Protein AF-G7ZZE0-F1 (afdb_monomer_lite)

Structure (mmCIF, N/CA/C/O backbone):
data_AF-G7ZZE0-F1
#
_entry.id   AF-G7ZZE0-F1
#
loop_
_atom_site.group_PDB
_atom_site.id
_atom_site.type_symbol
_atom_site.label_atom_id
_atom_site.label_alt_id
_atom_site.label_comp_id
_atom_site.label_asym_id
_atom_site.label_entity_id
_atom_site.label_seq_id
_atom_site.pdbx_PDB_ins_code
_atom_site.Cartn_x
_atom_site.Cartn_y
_atom_site.Cartn_z
_atom_site.occupancy
_atom_site.B_iso_or_equiv
_atom_site.auth_seq_id
_atom_site.auth_comp_id
_atom_site.auth_asym_id
_atom_site.auth_atom_id
_atom_site.pdbx_PDB_model_num
ATOM 1 N N . MET A 1 1 ? 8.960 -1.996 0.945 1.00 78.06 1 MET A N 1
ATOM 2 C CA . MET A 1 1 ? 7.638 -2.598 1.252 1.00 78.06 1 MET A CA 1
ATOM 3 C C . MET A 1 1 ? 6.947 -1.857 2.392 1.00 78.06 1 MET A C 1
ATOM 5 O O . MET A 1 1 ? 5.825 -1.422 2.190 1.00 78.06 1 MET A O 1
ATOM 9 N N . GLU A 1 2 ? 7.597 -1.6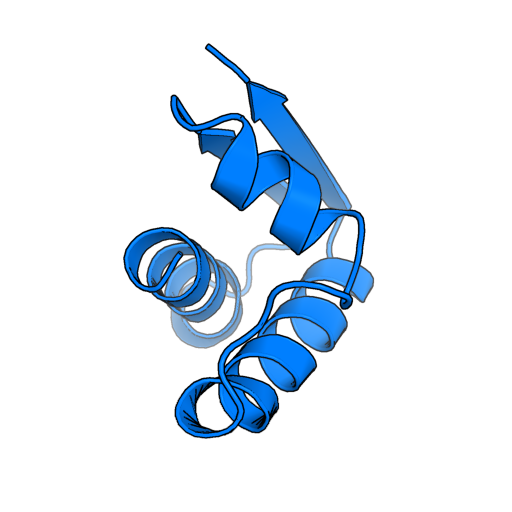66 3.549 1.00 82.69 2 GLU A N 1
ATOM 10 C CA . GLU A 1 2 ? 7.020 -0.882 4.661 1.00 82.69 2 GLU A CA 1
ATOM 11 C C . GLU A 1 2 ? 6.719 0.576 4.272 1.00 82.69 2 GLU A C 1
ATOM 13 O O . GLU A 1 2 ? 5.607 1.033 4.516 1.00 82.69 2 GLU A O 1
ATOM 18 N N . GLU A 1 3 ? 7.627 1.249 3.557 1.00 85.06 3 GLU A N 1
ATOM 19 C CA . GLU A 1 3 ? 7.389 2.615 3.053 1.00 85.06 3 GLU A CA 1
ATOM 20 C C . GLU A 1 3 ? 6.179 2.708 2.110 1.00 85.06 3 GLU A C 1
ATOM 22 O O . GLU A 1 3 ? 5.341 3.594 2.255 1.00 85.06 3 GLU A O 1
ATOM 27 N N . ALA A 1 4 ? 6.022 1.743 1.198 1.00 87.69 4 ALA A N 1
ATOM 28 C CA . ALA A 1 4 ? 4.868 1.682 0.300 1.00 87.69 4 ALA A CA 1
ATOM 29 C C . ALA A 1 4 ? 3.552 1.511 1.079 1.00 87.69 4 ALA A C 1
ATOM 31 O O . ALA A 1 4 ? 2.591 2.230 0.820 1.00 87.69 4 ALA A O 1
ATOM 32 N N . MET A 1 5 ? 3.517 0.612 2.073 1.00 89.06 5 MET A N 1
ATOM 33 C CA . MET A 1 5 ? 2.343 0.438 2.942 1.00 89.06 5 MET A CA 1
ATOM 34 C C . MET A 1 5 ? 2.007 1.720 3.707 1.00 89.06 5 MET A C 1
ATOM 36 O O . MET A 1 5 ? 0.841 2.090 3.798 1.00 89.06 5 MET A O 1
ATOM 40 N N . ARG A 1 6 ? 3.022 2.426 4.214 1.00 90.56 6 ARG A N 1
ATOM 41 C CA . ARG A 1 6 ? 2.832 3.681 4.944 1.00 90.56 6 ARG A CA 1
ATOM 42 C C . ARG A 1 6 ? 2.300 4.798 4.044 1.00 90.56 6 ARG A C 1
ATOM 44 O O . ARG A 1 6 ? 1.445 5.566 4.475 1.00 90.56 6 ARG A O 1
ATOM 51 N N . ALA A 1 7 ? 2.762 4.869 2.797 1.00 90.56 7 ALA A N 1
ATOM 52 C CA . ALA A 1 7 ? 2.239 5.812 1.813 1.00 90.56 7 ALA A CA 1
ATOM 53 C C . ALA A 1 7 ? 0.749 5.560 1.520 1.00 90.56 7 ALA A C 1
ATOM 55 O O . ALA A 1 7 ? -0.045 6.499 1.529 1.00 90.56 7 ALA A O 1
ATOM 56 N N . ILE A 1 8 ? 0.359 4.294 1.334 1.00 90.06 8 ILE A N 1
ATOM 57 C CA . ILE A 1 8 ? -1.042 3.894 1.125 1.00 90.06 8 ILE A CA 1
ATOM 58 C C . ILE A 1 8 ? -1.895 4.236 2.354 1.00 90.06 8 ILE A C 1
ATOM 60 O O . ILE A 1 8 ? -2.988 4.778 2.214 1.00 90.06 8 ILE A O 1
ATOM 64 N N . GLU A 1 9 ? -1.387 3.960 3.557 1.00 91.50 9 GLU A N 1
ATOM 65 C CA . GLU A 1 9 ? -2.067 4.256 4.821 1.00 91.50 9 GLU A CA 1
ATOM 66 C C . GLU A 1 9 ? -2.374 5.753 4.966 1.00 91.50 9 GLU A C 1
ATOM 68 O O . GLU A 1 9 ? -3.510 6.122 5.253 1.00 91.50 9 GLU A O 1
ATOM 73 N N . ILE A 1 10 ? -1.395 6.623 4.699 1.00 91.56 10 ILE A N 1
ATOM 74 C CA . ILE A 1 10 ? -1.582 8.080 4.761 1.00 91.56 10 ILE A CA 1
ATOM 75 C C . ILE A 1 10 ? -2.565 8.548 3.680 1.00 91.56 10 ILE A C 1
ATOM 77 O O . ILE A 1 10 ? -3.465 9.339 3.966 1.00 91.56 10 ILE A O 1
ATOM 81 N N . ALA A 1 11 ? -2.422 8.055 2.448 1.00 91.00 11 ALA A N 1
ATOM 82 C CA . ALA A 1 11 ? -3.303 8.431 1.347 1.00 91.00 11 ALA A CA 1
ATOM 83 C C . ALA A 1 11 ? -4.770 8.073 1.632 1.00 91.00 11 ALA A C 1
ATOM 85 O O . ALA A 1 11 ? -5.664 8.877 1.365 1.00 91.00 11 ALA A O 1
ATOM 86 N N . PHE A 1 12 ? -5.016 6.890 2.199 1.00 91.19 12 PHE A N 1
ATOM 87 C CA . PHE A 1 12 ? -6.363 6.409 2.485 1.00 91.19 12 PHE A CA 1
ATOM 88 C C . PHE A 1 12 ? -6.936 7.011 3.771 1.00 91.19 12 PHE A C 1
ATOM 90 O O . PHE A 1 12 ? -7.980 7.656 3.731 1.00 91.19 12 PHE A O 1
ATOM 97 N N . LEU A 1 13 ? -6.263 6.834 4.912 1.00 89.88 13 LEU A N 1
ATOM 98 C CA . LEU A 1 13 ? -6.822 7.202 6.218 1.00 89.88 13 LEU A CA 1
ATOM 99 C C . LEU A 1 13 ? -6.776 8.704 6.479 1.00 89.88 13 LEU A C 1
ATOM 101 O O . LEU A 1 13 ? -7.732 9.258 7.017 1.00 89.88 13 LEU A O 1
ATOM 105 N N . ASN A 1 14 ? -5.673 9.363 6.122 1.00 88.00 14 ASN A N 1
ATOM 106 C CA . ASN A 1 14 ? -5.473 10.759 6.505 1.00 88.00 14 ASN A CA 1
ATOM 107 C C . ASN A 1 14 ? -6.033 11.714 5.456 1.00 88.00 14 ASN A C 1
ATOM 109 O O . ASN A 1 14 ? -6.551 12.772 5.807 1.00 88.00 14 ASN A O 1
ATOM 113 N N . ASN A 1 15 ? -5.932 11.341 4.180 1.00 86.38 15 ASN A N 1
ATOM 114 C CA . ASN A 1 15 ? -6.276 12.237 3.084 1.00 86.38 15 ASN A CA 1
ATOM 115 C C . ASN A 1 15 ? -7.542 11.824 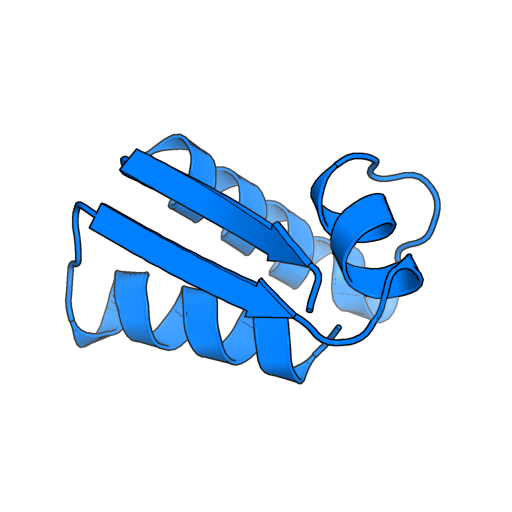2.315 1.00 86.38 15 ASN A C 1
ATOM 117 O O . ASN A 1 15 ? -7.999 12.594 1.469 1.00 86.38 15 ASN A O 1
ATOM 121 N N . ASN A 1 16 ? -8.109 10.642 2.597 1.00 88.94 16 ASN A N 1
ATOM 122 C CA . ASN A 1 16 ? -9.304 10.095 1.942 1.00 88.94 16 ASN A CA 1
ATOM 123 C C . ASN A 1 16 ? -9.233 10.161 0.404 1.00 88.94 16 ASN A C 1
ATOM 125 O O . ASN A 1 16 ? -10.188 10.551 -0.274 1.00 88.94 16 ASN A O 1
ATOM 129 N N . TRP A 1 17 ? -8.061 9.853 -0.158 1.00 91.12 17 TRP A N 1
ATOM 130 C CA . TRP A 1 17 ? -7.852 9.924 -1.599 1.00 91.12 17 TRP A CA 1
ATOM 131 C C . TRP A 1 17 ? -8.626 8.825 -2.319 1.00 91.12 17 TRP A C 1
ATOM 133 O O . TRP A 1 17 ? -8.595 7.664 -1.935 1.00 91.12 17 TRP A O 1
ATOM 143 N N . SER A 1 18 ? -9.291 9.189 -3.412 1.00 90.25 18 SER A N 1
ATOM 144 C CA . SER A 1 18 ? -9.947 8.230 -4.306 1.00 90.25 18 SER A CA 1
ATOM 145 C C . SER A 1 18 ? -9.039 7.770 -5.443 1.00 90.25 18 SER A C 1
ATOM 147 O O . SER A 1 18 ? -9.315 6.745 -6.053 1.00 90.25 18 SER A O 1
ATOM 149 N N . HIS A 1 19 ? -7.963 8.510 -5.725 1.00 92.12 19 HIS A N 1
ATOM 150 C CA . HIS A 1 19 ? -6.997 8.221 -6.781 1.00 92.12 19 HIS A CA 1
ATOM 151 C C . HIS A 1 19 ? -5.592 8.226 -6.190 1.00 92.12 19 HIS A C 1
ATOM 153 O O . HIS A 1 19 ? -5.206 9.186 -5.522 1.00 92.12 19 HIS A O 1
ATOM 159 N N . LEU A 1 20 ? -4.829 7.166 -6.440 1.00 91.12 20 LEU A N 1
ATOM 160 C CA . LEU A 1 20 ? -3.473 7.024 -5.925 1.00 91.12 20 LEU A CA 1
ATOM 161 C C . LEU A 1 20 ? -2.568 6.461 -7.017 1.00 91.12 20 LEU A C 1
ATOM 163 O O . LEU A 1 20 ? -2.770 5.338 -7.473 1.00 91.12 20 LEU A O 1
ATOM 167 N N . TRP A 1 21 ? -1.553 7.230 -7.405 1.00 91.81 21 TRP A N 1
ATOM 168 C CA . TRP A 1 21 ? -0.451 6.738 -8.224 1.00 91.81 21 TRP A CA 1
ATOM 169 C C . TRP A 1 21 ? 0.756 6.504 -7.324 1.00 91.81 21 TRP A C 1
ATOM 171 O O . TRP A 1 21 ? 1.263 7.432 -6.695 1.00 91.81 21 TRP A O 1
ATOM 181 N N . LEU A 1 22 ? 1.181 5.247 -7.241 1.00 88.62 22 LEU A N 1
ATOM 182 C CA . LEU A 1 22 ? 2.390 4.855 -6.542 1.00 88.62 22 LEU A CA 1
ATOM 183 C C . LEU A 1 22 ? 3.450 4.455 -7.569 1.00 88.62 22 LEU A C 1
ATOM 185 O O . LEU A 1 22 ? 3.260 3.514 -8.340 1.00 88.62 22 LEU A O 1
ATOM 189 N N . GLU A 1 23 ? 4.566 5.166 -7.558 1.00 89.62 23 GLU A N 1
ATOM 190 C CA . GLU A 1 23 ? 5.740 4.851 -8.359 1.00 89.62 23 GLU A CA 1
ATOM 191 C C . GLU A 1 23 ? 6.827 4.302 -7.436 1.00 89.62 23 GLU A C 1
ATOM 193 O O . GLU A 1 23 ? 7.154 4.908 -6.414 1.00 89.62 23 GLU A O 1
ATOM 198 N N . LEU A 1 24 ? 7.330 3.108 -7.748 1.00 87.12 24 LEU A N 1
ATOM 199 C CA . LEU A 1 24 ? 8.329 2.417 -6.937 1.00 87.12 24 LEU A CA 1
ATOM 200 C C . LEU A 1 24 ? 9.531 2.028 -7.799 1.00 87.12 24 LEU A C 1
ATOM 202 O O . LEU A 1 24 ? 9.379 1.431 -8.858 1.00 87.12 24 LEU A O 1
ATOM 206 N N . ASP A 1 25 ? 10.728 2.286 -7.293 1.00 84.12 25 ASP A N 1
ATOM 207 C CA . ASP A 1 25 ? 12.021 1.905 -7.883 1.00 84.12 25 ASP A CA 1
ATOM 208 C C . ASP A 1 25 ? 12.364 0.412 -7.707 1.00 84.12 25 ASP A C 1
ATOM 210 O O . ASP A 1 25 ? 13.349 -0.092 -8.244 1.00 84.12 25 ASP A O 1
ATOM 214 N N . SER A 1 26 ? 11.571 -0.305 -6.907 1.00 84.00 26 SER A N 1
ATOM 215 C CA . SER A 1 26 ? 11.822 -1.695 -6.548 1.00 84.00 26 SER A CA 1
ATOM 216 C C . SER A 1 26 ? 10.814 -2.644 -7.188 1.00 84.00 26 SER A C 1
ATOM 218 O O . SER A 1 26 ? 9.688 -2.812 -6.702 1.00 84.00 26 SER A O 1
ATOM 220 N N . VAL A 1 27 ? 11.275 -3.376 -8.208 1.00 80.88 27 VAL A N 1
ATOM 221 C CA . VAL A 1 27 ? 10.553 -4.487 -8.858 1.00 80.88 27 VAL A CA 1
ATOM 222 C C . VAL A 1 27 ? 9.963 -5.452 -7.826 1.00 80.88 27 VAL A C 1
ATOM 224 O O . VAL A 1 27 ? 8.827 -5.898 -7.963 1.00 80.88 27 VAL A O 1
ATOM 227 N N . MET A 1 28 ? 10.694 -5.745 -6.745 1.00 78.25 28 MET A N 1
ATOM 228 C CA . MET A 1 28 ? 10.249 -6.680 -5.709 1.00 78.25 28 MET A CA 1
ATOM 229 C C . MET A 1 28 ? 9.014 -6.176 -4.951 1.00 78.25 28 MET A C 1
ATOM 231 O O . MET A 1 28 ? 8.125 -6.964 -4.634 1.00 78.25 28 MET A O 1
ATOM 235 N N . VAL A 1 29 ? 8.924 -4.872 -4.679 1.00 78.81 29 VAL A N 1
ATOM 236 C CA . VAL A 1 29 ? 7.760 -4.289 -3.994 1.00 78.81 29 VAL A CA 1
ATOM 237 C C . VAL A 1 29 ? 6.570 -4.198 -4.945 1.00 78.81 29 VAL A C 1
ATOM 239 O O . VAL A 1 29 ? 5.452 -4.505 -4.536 1.00 78.81 29 VAL A O 1
ATOM 242 N N . VAL A 1 30 ? 6.808 -3.874 -6.219 1.00 82.12 30 VAL A N 1
ATOM 243 C CA . VAL A 1 30 ? 5.775 -3.910 -7.266 1.00 82.12 30 VAL A CA 1
ATOM 244 C C . VAL A 1 30 ? 5.201 -5.321 -7.419 1.00 82.12 30 VAL A C 1
ATOM 246 O O . VAL A 1 30 ? 3.984 -5.499 -7.448 1.00 82.12 30 VAL A O 1
ATOM 249 N N . HIS A 1 31 ? 6.059 -6.342 -7.463 1.00 80.06 31 HIS A N 1
ATOM 250 C CA . HIS A 1 31 ? 5.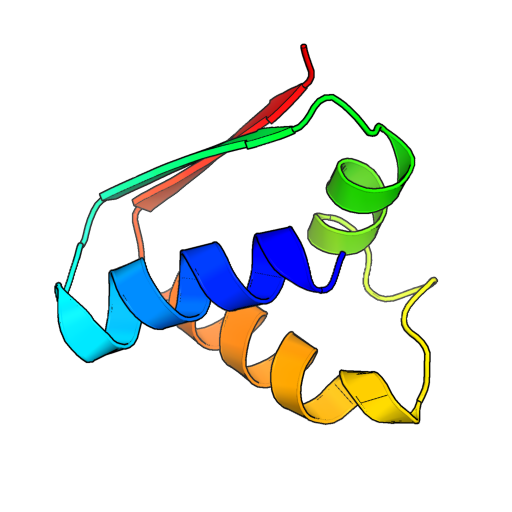627 -7.736 -7.536 1.00 80.06 31 HIS A CA 1
ATOM 251 C C . HIS A 1 31 ? 4.908 -8.196 -6.27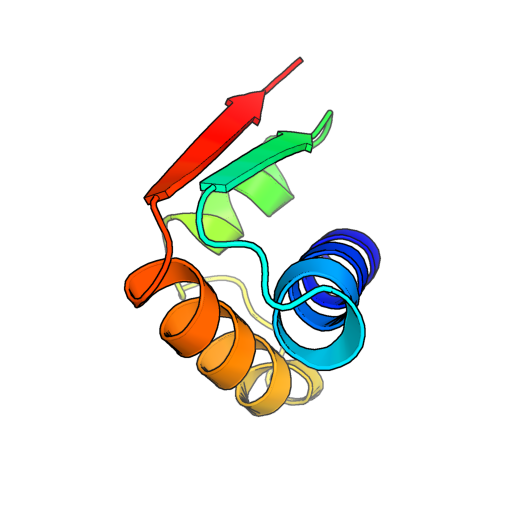4 1.00 80.06 31 HIS A C 1
ATOM 253 O O . HIS A 1 31 ? 3.908 -8.897 -6.392 1.00 80.06 31 HIS A O 1
ATOM 259 N N . ALA A 1 32 ? 5.361 -7.787 -5.089 1.00 79.12 32 ALA A N 1
ATOM 260 C CA . ALA A 1 32 ? 4.649 -8.083 -3.853 1.00 79.12 32 ALA A CA 1
ATOM 261 C C . ALA A 1 32 ? 3.247 -7.456 -3.854 1.00 79.12 32 ALA A C 1
ATOM 263 O O . ALA A 1 32 ? 2.292 -8.146 -3.521 1.00 79.12 32 ALA A O 1
ATOM 264 N N . LEU A 1 33 ? 3.104 -6.202 -4.314 1.00 75.44 33 LEU A N 1
ATOM 265 C CA . LEU A 1 33 ? 1.810 -5.510 -4.464 1.00 75.44 33 LEU A CA 1
ATOM 266 C C . LEU A 1 33 ? 0.870 -6.227 -5.438 1.00 75.44 33 LEU A C 1
ATOM 268 O O . LEU A 1 33 ? -0.341 -6.217 -5.238 1.00 75.44 33 LEU A O 1
ATOM 272 N N . LYS A 1 34 ? 1.423 -6.884 -6.461 1.00 75.69 34 LYS A N 1
ATOM 273 C CA . LYS A 1 34 ? 0.658 -7.678 -7.432 1.00 75.69 34 LYS A CA 1
ATOM 274 C C . LYS A 1 34 ? 0.404 -9.125 -6.987 1.00 75.69 34 LYS A C 1
ATOM 276 O O . LYS A 1 34 ? -0.555 -9.730 -7.454 1.00 75.69 34 LYS A O 1
ATOM 281 N N . SER A 1 35 ? 1.243 -9.697 -6.123 1.00 72.19 35 SER A N 1
ATOM 282 C CA . SER A 1 35 ? 1.192 -11.106 -5.715 1.00 72.19 35 SER A CA 1
ATOM 283 C C . SER A 1 35 ? 1.534 -11.279 -4.234 1.00 72.19 35 SER A C 1
ATOM 285 O O . SER A 1 35 ? 2.664 -11.050 -3.804 1.00 72.19 35 SER A O 1
ATOM 287 N N . ASN A 1 36 ? 0.577 -11.804 -3.461 1.00 66.56 36 ASN A N 1
ATOM 288 C CA . ASN A 1 36 ? 0.667 -12.008 -2.005 1.00 66.56 36 ASN A CA 1
ATOM 289 C C . ASN A 1 36 ? 1.689 -13.075 -1.541 1.00 66.56 36 ASN A C 1
ATOM 291 O O . ASN A 1 36 ? 1.662 -13.509 -0.389 1.00 66.56 36 ASN A O 1
ATOM 295 N N . THR A 1 37 ? 2.579 -13.541 -2.412 1.00 66.12 37 THR A N 1
ATOM 296 C CA . THR A 1 37 ? 3.445 -14.703 -2.170 1.00 66.12 37 THR A CA 1
ATOM 297 C C . THR A 1 37 ? 4.735 -14.389 -1.403 1.00 66.12 37 THR A C 1
ATOM 299 O O . THR A 1 37 ? 5.386 -15.319 -0.939 1.00 66.12 37 THR A O 1
ATOM 302 N N . LEU A 1 38 ? 5.104 -13.112 -1.223 1.00 69.94 38 LEU A N 1
ATOM 303 C CA . LEU A 1 38 ? 6.404 -12.698 -0.653 1.00 69.94 38 LEU A CA 1
ATOM 304 C C . LEU A 1 38 ? 6.303 -11.828 0.616 1.00 69.94 38 LEU A C 1
ATOM 306 O O . LEU A 1 38 ? 7.232 -11.091 0.947 1.00 69.94 38 LEU A O 1
ATOM 310 N N . ILE A 1 39 ? 5.184 -11.879 1.341 1.00 76.88 39 ILE A N 1
ATOM 311 C CA . ILE A 1 39 ? 4.969 -11.018 2.516 1.00 76.88 39 ILE A CA 1
ATOM 312 C C . ILE A 1 39 ? 5.378 -11.747 3.796 1.00 76.88 39 ILE A C 1
ATOM 314 O O . ILE A 1 39 ? 4.882 -12.832 4.100 1.00 76.88 39 ILE A O 1
ATOM 318 N N . LEU A 1 40 ? 6.245 -11.116 4.590 1.00 80.88 40 LEU A N 1
ATOM 319 C CA . LEU A 1 40 ? 6.593 -11.589 5.931 1.00 80.88 40 LEU A CA 1
ATOM 320 C C . LEU A 1 40 ? 5.336 -11.690 6.805 1.00 80.88 40 LEU A C 1
ATOM 322 O O . LEU A 1 40 ? 4.543 -10.750 6.863 1.00 80.88 40 LEU A O 1
ATOM 326 N N . TRP A 1 41 ? 5.190 -12.785 7.558 1.00 81.06 41 TRP A N 1
ATOM 327 C CA . TRP A 1 41 ? 4.020 -13.041 8.413 1.00 81.06 41 TRP A CA 1
ATOM 328 C C . TRP A 1 41 ? 3.683 -11.862 9.343 1.00 81.06 41 TRP A C 1
ATOM 330 O O . TRP A 1 41 ? 2.514 -11.517 9.501 1.00 81.06 41 TRP A O 1
ATOM 340 N N . ARG A 1 42 ? 4.709 -11.181 9.877 1.00 84.06 42 ARG A N 1
ATOM 341 C CA . ARG A 1 42 ? 4.559 -10.018 10.769 1.00 84.06 42 ARG A CA 1
ATOM 342 C C . ARG A 1 42 ? 3.869 -8.822 10.098 1.00 84.06 42 ARG A C 1
ATOM 344 O O . ARG A 1 42 ? 3.279 -7.992 10.778 1.00 84.06 42 AR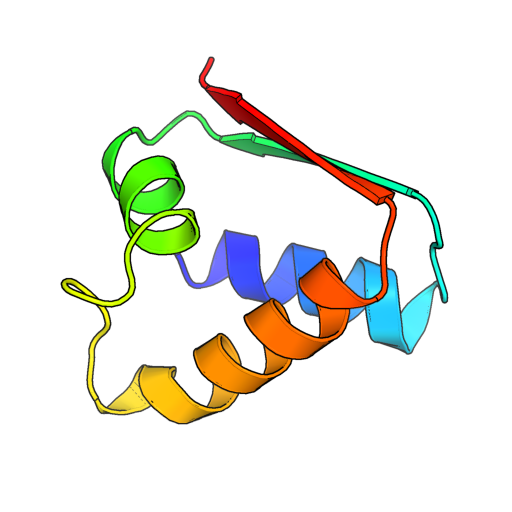G A O 1
ATOM 351 N N . LEU A 1 43 ? 3.972 -8.713 8.772 1.00 83.50 43 LEU A N 1
ATOM 352 C CA . LEU A 1 43 ? 3.423 -7.616 7.969 1.00 83.50 43 LEU A CA 1
ATOM 353 C C . LEU A 1 43 ? 2.092 -7.984 7.307 1.00 83.50 43 LEU A C 1
ATOM 355 O O . LEU A 1 43 ? 1.428 -7.110 6.758 1.00 83.50 43 LEU A O 1
ATOM 359 N N . ARG A 1 44 ? 1.673 -9.252 7.385 1.00 85.25 44 ARG A N 1
ATOM 360 C CA . ARG A 1 44 ? 0.523 -9.788 6.646 1.00 85.25 44 ARG A CA 1
ATOM 361 C C . ARG A 1 44 ? -0.783 -9.047 6.933 1.00 85.25 44 ARG A C 1
ATOM 363 O O . ARG A 1 44 ? -1.539 -8.792 6.005 1.00 85.25 44 ARG A O 1
ATOM 370 N N . ASN A 1 45 ? -1.02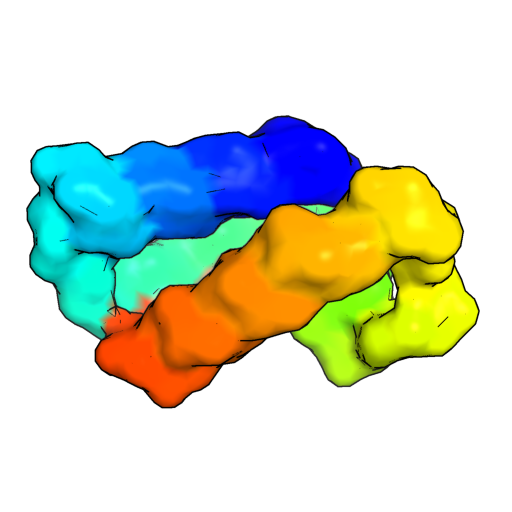7 -8.663 8.187 1.00 87.62 45 ASN A N 1
ATOM 371 C CA . ASN A 1 45 ? -2.250 -7.945 8.563 1.00 87.62 45 ASN A CA 1
ATOM 372 C C . ASN A 1 45 ? -2.269 -6.517 8.006 1.00 87.62 45 ASN A C 1
ATOM 374 O O . ASN A 1 45 ? -3.243 -6.114 7.377 1.00 87.62 45 ASN A O 1
ATOM 378 N N . LYS A 1 46 ? -1.172 -5.767 8.185 1.00 86.56 46 LYS A N 1
ATOM 379 C CA . LYS A 1 46 ? -1.040 -4.409 7.628 1.00 86.56 46 LYS A CA 1
ATOM 380 C C . LYS A 1 46 ? -1.152 -4.424 6.110 1.00 86.56 46 LYS A C 1
ATOM 382 O O . LYS A 1 46 ? -1.842 -3.593 5.530 1.00 86.56 46 LYS A O 1
ATOM 387 N N . TRP A 1 47 ? -0.518 -5.410 5.492 1.00 87.00 47 TRP A N 1
ATOM 388 C CA . TRP A 1 47 ? -0.581 -5.624 4.062 1.00 87.00 47 TRP A CA 1
ATOM 389 C C . TRP A 1 47 ? -2.004 -5.895 3.573 1.00 87.00 47 TRP A C 1
ATOM 391 O O . TRP A 1 47 ? -2.463 -5.253 2.635 1.00 87.00 47 TRP A O 1
ATOM 401 N N . PHE A 1 48 ? -2.718 -6.813 4.229 1.00 88.25 48 PHE A N 1
ATOM 402 C CA . PHE A 1 48 ? -4.095 -7.133 3.869 1.00 88.25 48 PHE A CA 1
ATOM 403 C C . PHE A 1 48 ? -4.990 -5.891 3.924 1.00 88.25 48 PHE A C 1
ATOM 405 O O . PHE A 1 48 ? -5.742 -5.647 2.984 1.00 88.25 48 PHE A O 1
ATOM 412 N N . ASN A 1 49 ? -4.842 -5.061 4.961 1.00 89.94 49 ASN A N 1
ATOM 413 C CA . ASN A 1 49 ? -5.556 -3.788 5.060 1.00 89.94 49 ASN A CA 1
ATOM 414 C C . ASN A 1 49 ? -5.203 -2.843 3.904 1.00 89.94 49 ASN A C 1
ATOM 416 O O . ASN A 1 49 ? -6.105 -2.308 3.269 1.00 89.94 49 ASN A O 1
ATOM 420 N N . CYS A 1 50 ? -3.915 -2.701 3.570 1.00 89.31 50 CYS A N 1
ATOM 421 C CA . CYS A 1 50 ? -3.483 -1.886 2.431 1.00 89.31 50 CYS A CA 1
ATOM 422 C C . CYS A 1 50 ? -4.103 -2.367 1.113 1.00 89.31 50 CYS A C 1
ATOM 424 O O . CYS A 1 50 ? -4.560 -1.547 0.324 1.00 89.31 50 CYS A O 1
ATOM 426 N N . CYS A 1 51 ? -4.167 -3.682 0.880 1.00 87.81 51 CYS A N 1
ATOM 427 C CA . CYS A 1 51 ? -4.824 -4.240 -0.302 1.00 87.81 51 CYS A CA 1
ATOM 428 C C . CYS A 1 51 ? -6.324 -3.929 -0.339 1.00 87.81 51 CYS A C 1
ATOM 430 O O . CYS A 1 51 ? -6.845 -3.638 -1.411 1.00 87.81 51 CYS A O 1
ATOM 432 N N . GLN A 1 52 ? -7.016 -3.975 0.804 1.00 90.62 52 GLN A N 1
ATOM 433 C CA . GLN A 1 52 ? -8.432 -3.597 0.881 1.00 90.62 52 GLN A CA 1
ATOM 434 C C . GLN A 1 52 ? -8.629 -2.108 0.563 1.00 90.62 52 GLN A C 1
ATOM 436 O O . GLN A 1 52 ? -9.505 -1.763 -0.225 1.00 90.62 52 GLN A O 1
ATOM 441 N N . TRP A 1 53 ? -7.781 -1.236 1.114 1.00 90.75 53 TRP A N 1
ATOM 442 C CA . TRP A 1 53 ? -7.813 0.204 0.846 1.00 90.75 53 TRP A CA 1
ATOM 443 C C . TRP A 1 53 ? -7.558 0.515 -0.627 1.00 90.75 53 TRP A C 1
ATOM 445 O O . TRP A 1 53 ? -8.380 1.168 -1.265 1.00 90.75 53 TRP A O 1
ATOM 455 N N . ILE A 1 54 ? -6.486 -0.040 -1.195 1.00 89.50 54 ILE A N 1
ATOM 456 C CA . ILE A 1 54 ? -6.170 0.080 -2.622 1.00 89.50 54 ILE A CA 1
ATOM 457 C C . ILE A 1 54 ? -7.317 -0.438 -3.492 1.00 89.50 54 ILE A C 1
ATOM 459 O O . ILE A 1 54 ? -7.652 0.198 -4.483 1.00 89.50 54 ILE A O 1
ATOM 463 N N . GLY A 1 55 ? -7.939 -1.562 -3.127 1.00 87.12 55 GLY A N 1
ATOM 464 C CA . GLY A 1 55 ? -9.064 -2.130 -3.874 1.00 87.12 55 GLY A CA 1
ATOM 465 C C . GLY A 1 55 ? -10.310 -1.240 -3.896 1.00 87.12 55 GLY A C 1
ATOM 466 O O . GLY A 1 55 ? -11.150 -1.392 -4.778 1.00 87.12 55 GLY A O 1
ATOM 467 N N . SER A 1 56 ? -10.422 -0.300 -2.955 1.00 89.44 56 SER A N 1
ATOM 468 C CA . SER A 1 56 ? -11.483 0.715 -2.924 1.00 89.44 56 SER A CA 1
ATOM 469 C C . SER A 1 56 ? -11.098 2.049 -3.582 1.00 89.44 56 SER A C 1
ATOM 471 O O . SER A 1 56 ? -11.922 2.959 -3.648 1.00 89.44 56 SER A O 1
ATOM 473 N N . MET A 1 57 ? -9.866 2.169 -4.085 1.00 90.00 57 MET A N 1
ATOM 474 C CA . MET A 1 57 ? -9.325 3.358 -4.742 1.00 90.00 57 MET A CA 1
ATOM 475 C C . MET A 1 57 ? -9.071 3.095 -6.232 1.00 90.00 57 MET A C 1
ATOM 477 O O . MET A 1 57 ? -8.792 1.975 -6.658 1.00 90.00 57 MET A O 1
ATOM 481 N N . ASN A 1 58 ? -9.049 4.159 -7.029 1.00 91.88 58 ASN A N 1
ATOM 482 C CA . ASN A 1 58 ? -8.445 4.146 -8.357 1.00 91.88 58 ASN A CA 1
ATOM 483 C C . ASN A 1 58 ? -6.921 4.167 -8.208 1.00 91.88 58 ASN A C 1
ATOM 485 O O . ASN A 1 58 ? -6.285 5.224 -8.183 1.00 91.88 58 ASN A O 1
ATOM 489 N N . PHE A 1 59 ? -6.348 2.979 -8.050 1.00 90.25 59 PHE A N 1
ATOM 490 C CA . PHE A 1 59 ? -4.925 2.790 -7.813 1.00 90.25 59 PHE A CA 1
ATOM 491 C C . PHE A 1 59 ? -4.163 2.467 -9.098 1.00 90.25 59 PHE A C 1
ATOM 493 O O . PHE A 1 59 ? -4.515 1.541 -9.830 1.00 90.25 59 PHE A O 1
ATOM 500 N N . PHE A 1 60 ? -3.074 3.194 -9.333 1.00 90.25 60 PHE A N 1
ATOM 501 C CA . PHE A 1 60 ? -2.128 2.929 -10.408 1.00 90.25 60 PHE A CA 1
ATOM 502 C C . PHE A 1 60 ? -0.735 2.675 -9.832 1.00 90.25 60 PHE A C 1
ATOM 504 O O . PHE A 1 60 ? -0.268 3.404 -8.956 1.00 90.25 60 PHE A O 1
ATOM 511 N N . LEU A 1 61 ? -0.068 1.638 -10.336 1.00 88.06 61 LEU A N 1
ATOM 512 C CA . LEU A 1 61 ? 1.258 1.220 -9.891 1.00 88.06 61 LEU A CA 1
ATOM 513 C C . LEU A 1 61 ? 2.216 1.202 -11.079 1.00 88.06 61 LEU A C 1
ATOM 515 O O . LEU A 1 61 ? 2.032 0.399 -11.998 1.00 88.06 61 LEU A O 1
ATOM 519 N N . SER A 1 62 ? 3.252 2.037 -11.028 1.00 85.94 62 SER A N 1
ATOM 520 C CA . SER A 1 62 ? 4.349 2.040 -12.000 1.00 85.94 62 SER A CA 1
ATOM 521 C C . SER A 1 62 ? 5.676 1.654 -11.348 1.00 85.94 62 SER A C 1
ATOM 523 O O . SER A 1 62 ? 5.836 1.695 -10.126 1.00 85.94 62 SER A O 1
ATOM 525 N N . HIS A 1 63 ? 6.613 1.233 -12.193 1.00 82.31 63 HIS A N 1
ATOM 526 C CA . HIS A 1 63 ? 8.006 1.014 -11.836 1.00 82.31 63 HIS A CA 1
ATOM 527 C C . HIS A 1 63 ? 8.868 2.038 -12.574 1.00 82.31 63 HIS A C 1
ATOM 529 O O . HIS A 1 63 ? 8.553 2.336 -13.728 1.00 82.31 63 HIS A O 1
ATOM 535 N N . LEU A 1 64 ? 9.921 2.530 -11.918 1.00 73.81 64 LEU A N 1
ATOM 536 C CA . LEU A 1 64 ? 10.869 3.510 -12.467 1.00 73.81 64 LEU A CA 1
ATOM 537 C C . LEU A 1 64 ? 11.940 2.871 -13.366 1.00 73.81 64 LEU A C 1
ATOM 539 O O . LEU A 1 64 ? 12.364 1.733 -13.065 1.00 73.81 64 LEU A O 1
#

Radius of gyration: 10.98 Å; chains: 1; bounding box: 24×27×23 Å

Foldseek 3Di:
DVVVLVVLCCVCPVVVAQEDEDEEQDPVVVVCLVDVPDDDPVCNVSSVVSNVSCVNHNYHYHYD

Sequence (64 aa):
MEEAMRAIEIAFLNNNWSHLWLELDSVMVVHALKSNTLILWRLRNKWFNCCQWIGSMNFFLSHL

Organism: Medicago truncatula (NCBI:txid3880)

Secondary structure (DSSP, 8-state):
-HHHHHHHHIIIIIT--SEEEEEES-HHHHHHHH-GGG--GGGHHHHHHHHHHHHTSEEEEEE-

pLDDT: mean 85.24, std 6.37, range [66.12, 92.12]